Protein AF-A0A2N1QYG1-F1 (afdb_monomer_lite)

pLDDT: mean 91.83, std 11.05, range [44.34, 98.62]

Foldseek 3Di:
DADDDAFAWEWEWEAEQFKIKIFIWTQHPNDIDTPDIDIDGPVVDPDPVVVVVVRCVVQVVVNHNPDHPYYDYDYPDDDDPD

Structure (mmCIF, N/CA/C/O backbone):
data_AF-A0A2N1QYG1-F1
#
_entry.id   AF-A0A2N1QYG1-F1
#
loop_
_atom_site.group_PDB
_atom_site.id
_atom_site.type_symbol
_atom_site.label_atom_id
_atom_site.label_alt_id
_atom_site.label_comp_id
_atom_site.label_asym_id
_atom_site.label_entity_id
_atom_site.label_seq_id
_atom_site.pdbx_PDB_ins_code
_atom_site.Cartn_x
_atom_site.Cartn_y
_atom_site.Cartn_z
_atom_site.occupancy
_atom_site.B_iso_or_equiv
_atom_site.auth_seq_id
_atom_site.auth_comp_id
_atom_site.auth_asym_id
_atom_site.auth_atom_id
_atom_site.pdbx_PDB_model_num
ATOM 1 N N . MET A 1 1 ? -0.291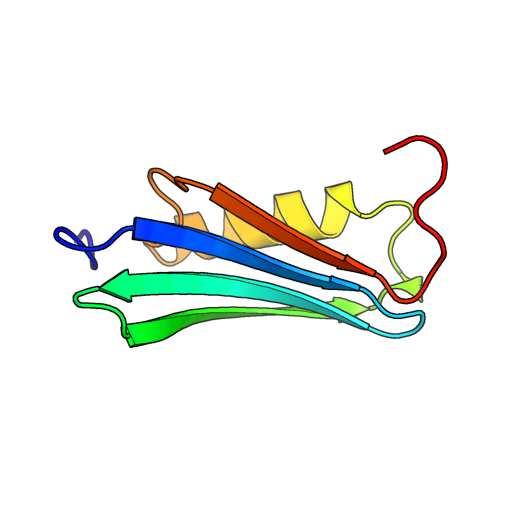 -7.820 22.892 1.00 44.34 1 MET A N 1
ATOM 2 C CA . MET A 1 1 ? -1.196 -6.671 23.115 1.00 44.34 1 MET A CA 1
ATOM 3 C C . MET A 1 1 ? -1.666 -6.208 21.743 1.00 44.34 1 MET A C 1
ATOM 5 O O . MET A 1 1 ? -0.834 -5.746 20.974 1.00 44.34 1 MET A O 1
ATOM 9 N N . ILE A 1 2 ? -2.925 -6.465 21.382 1.00 51.25 2 ILE A N 1
ATOM 10 C CA . ILE A 1 2 ? -3.483 -6.141 20.055 1.00 51.25 2 ILE A CA 1
ATOM 11 C C . ILE A 1 2 ? -3.966 -4.690 20.109 1.00 51.25 2 ILE A C 1
ATOM 13 O O . ILE A 1 2 ? -4.711 -4.345 21.021 1.00 51.25 2 ILE A O 1
ATOM 17 N N . LYS A 1 3 ? -3.484 -3.824 19.209 1.00 56.47 3 LYS A N 1
ATOM 18 C CA . LYS A 1 3 ? -3.699 -2.370 19.334 1.00 56.47 3 LYS A CA 1
ATOM 19 C C . LYS A 1 3 ? -5.007 -1.842 18.723 1.00 56.47 3 LYS A C 1
ATOM 21 O O . LYS A 1 3 ? -5.364 -0.718 19.049 1.00 56.47 3 LYS A O 1
ATOM 26 N N . TYR A 1 4 ? -5.726 -2.611 17.898 1.00 57.50 4 TYR A N 1
ATOM 27 C CA . TYR A 1 4 ? -6.951 -2.147 17.221 1.00 57.50 4 TYR A CA 1
ATOM 28 C C . TYR A 1 4 ? -7.990 -3.272 17.154 1.00 57.50 4 TYR A C 1
ATOM 30 O O . TYR A 1 4 ? -7.643 -4.395 16.798 1.00 57.50 4 TYR A O 1
ATOM 38 N N . SER A 1 5 ? -9.237 -2.986 17.548 1.00 55.53 5 SER A N 1
ATOM 39 C CA . SER A 1 5 ? -10.308 -3.992 17.665 1.00 55.53 5 SER A CA 1
ATOM 40 C C . SER A 1 5 ? -11.699 -3.501 17.216 1.00 55.53 5 SER A C 1
ATOM 42 O O . SER A 1 5 ? -12.685 -4.181 17.489 1.00 55.53 5 SER A O 1
ATOM 44 N N . SER A 1 6 ? -11.821 -2.360 16.529 1.00 70.62 6 SER A N 1
ATOM 45 C CA . SER A 1 6 ? -13.137 -1.798 16.148 1.00 70.62 6 SER A CA 1
ATOM 46 C C . SER A 1 6 ? -13.226 -1.178 14.745 1.00 70.62 6 SER A C 1
ATOM 48 O O . SER A 1 6 ? -14.322 -0.815 14.323 1.00 70.62 6 SER A O 1
ATOM 50 N N . GLY A 1 7 ? -12.123 -1.093 13.992 1.00 81.12 7 GLY A N 1
ATOM 51 C CA . GLY A 1 7 ? -12.085 -0.518 12.641 1.00 81.12 7 GLY A CA 1
ATOM 52 C C . GLY A 1 7 ? -11.627 -1.512 11.572 1.00 81.12 7 GLY A C 1
ATOM 53 O O . GLY A 1 7 ? -11.142 -2.596 11.893 1.00 81.12 7 GLY A O 1
ATOM 54 N N . ARG A 1 8 ? -11.781 -1.135 10.297 1.00 92.75 8 ARG A N 1
ATOM 55 C CA . ARG A 1 8 ? -11.224 -1.890 9.163 1.00 92.75 8 ARG A CA 1
ATOM 56 C C . ARG A 1 8 ? -9.756 -1.544 8.975 1.00 92.75 8 ARG A C 1
ATOM 58 O O . ARG A 1 8 ? -9.407 -0.364 8.932 1.00 92.75 8 ARG A O 1
ATOM 65 N N . LEU A 1 9 ? -8.912 -2.551 8.801 1.00 95.12 9 LEU A N 1
ATOM 66 C CA . LEU A 1 9 ? -7.492 -2.372 8.537 1.00 95.12 9 LEU A CA 1
ATOM 67 C C . LEU A 1 9 ? -7.218 -2.467 7.034 1.00 95.12 9 LEU A C 1
ATOM 69 O O . LEU A 1 9 ? -7.512 -3.469 6.387 1.00 95.12 9 LEU A O 1
ATOM 73 N N . ILE A 1 10 ? -6.630 -1.416 6.474 1.00 97.12 10 ILE A N 1
ATOM 74 C CA . ILE A 1 10 ? -6.391 -1.269 5.037 1.00 97.12 10 ILE A CA 1
ATOM 75 C C . ILE A 1 10 ? -4.887 -1.200 4.790 1.00 97.12 10 ILE A C 1
ATOM 77 O O . ILE A 1 10 ? -4.195 -0.396 5.415 1.00 97.12 10 ILE A O 1
ATOM 81 N N . LEU A 1 11 ? -4.379 -2.003 3.856 1.00 98.06 11 LEU A N 1
ATOM 82 C CA . LEU A 1 11 ? -3.047 -1.811 3.289 1.00 98.06 11 LEU A CA 1
ATOM 83 C C . LEU A 1 11 ? -3.129 -0.751 2.188 1.00 98.06 11 LEU A C 1
ATOM 85 O O . LEU A 1 11 ? -3.785 -0.957 1.172 1.00 98.06 11 LEU A O 1
ATOM 89 N N . ALA A 1 12 ? -2.469 0.382 2.385 1.00 98.38 12 ALA A N 1
ATOM 90 C CA . ALA A 1 12 ? -2.363 1.442 1.395 1.00 98.38 12 ALA A CA 1
ATOM 91 C C . ALA A 1 12 ? -0.939 1.499 0.831 1.00 98.38 12 ALA A C 1
ATOM 93 O O . ALA A 1 12 ? 0.030 1.422 1.588 1.00 98.38 12 ALA A O 1
ATOM 94 N N . GLY A 1 13 ? -0.815 1.666 -0.484 1.00 98.19 13 GLY A N 1
ATOM 95 C CA . GLY A 1 13 ? 0.469 1.821 -1.159 1.00 98.19 13 GLY A CA 1
ATOM 96 C C . GLY A 1 13 ? 0.482 2.987 -2.135 1.00 98.19 13 GLY A C 1
ATOM 97 O O . GLY A 1 13 ? -0.477 3.198 -2.872 1.00 98.19 13 GLY A O 1
ATOM 98 N N . ASP A 1 14 ? 1.585 3.724 -2.141 1.00 98.12 14 ASP A N 1
ATOM 99 C CA . ASP A 1 14 ? 1.911 4.766 -3.113 1.00 98.12 14 ASP A CA 1
ATOM 100 C C . ASP A 1 14 ? 3.259 4.416 -3.751 1.00 98.12 14 ASP A C 1
ATOM 102 O O . ASP A 1 14 ? 4.306 4.448 -3.095 1.00 98.12 14 ASP A O 1
ATOM 106 N N . ILE A 1 15 ? 3.199 3.987 -5.009 1.00 97.19 15 ILE A N 1
ATOM 107 C CA . ILE A 1 15 ? 4.310 3.389 -5.743 1.00 97.19 15 ILE A CA 1
ATOM 108 C C . ILE A 1 15 ? 4.768 4.370 -6.816 1.00 97.19 15 ILE A C 1
ATOM 110 O O . ILE A 1 15 ? 4.097 4.564 -7.831 1.00 97.19 15 ILE A O 1
ATOM 114 N N . GLY A 1 16 ? 5.921 4.995 -6.593 1.00 95.88 16 GLY A N 1
ATOM 115 C CA . GLY A 1 16 ? 6.576 5.883 -7.550 1.00 95.88 16 GLY A CA 1
ATOM 116 C C . GLY A 1 16 ? 7.831 5.259 -8.158 1.00 95.88 16 GLY A C 1
ATOM 117 O O . GLY A 1 16 ? 8.225 4.157 -7.806 1.00 95.88 16 GLY A O 1
ATOM 118 N N . GLY A 1 17 ? 8.518 5.992 -9.039 1.00 94.94 17 GLY A N 1
ATOM 119 C CA . GLY A 1 17 ? 9.793 5.532 -9.617 1.00 94.94 17 GLY A CA 1
ATOM 120 C C . GLY A 1 17 ? 10.986 5.575 -8.651 1.00 94.94 17 GLY A C 1
ATOM 121 O O . GLY A 1 17 ? 12.001 4.928 -8.887 1.00 94.94 17 GLY A O 1
ATOM 122 N N . THR A 1 18 ? 10.884 6.349 -7.567 1.00 95.94 18 THR A N 1
ATOM 123 C CA . THR A 1 18 ? 11.956 6.501 -6.566 1.00 95.94 18 THR A CA 1
ATOM 124 C C . THR A 1 18 ? 11.606 5.814 -5.255 1.00 95.94 18 THR A C 1
ATOM 126 O O . THR A 1 18 ? 12.444 5.129 -4.677 1.00 95.94 18 THR A O 1
ATOM 129 N N . ASN A 1 19 ? 10.373 5.987 -4.780 1.00 97.19 19 ASN A N 1
ATOM 130 C CA . ASN A 1 19 ? 9.946 5.518 -3.470 1.00 97.19 19 ASN A CA 1
ATOM 131 C C . ASN A 1 19 ? 8.690 4.661 -3.587 1.00 97.19 19 ASN A C 1
ATOM 133 O O . ASN A 1 19 ? 7.750 5.021 -4.293 1.00 97.19 19 ASN A O 1
ATOM 137 N N . THR A 1 20 ? 8.675 3.583 -2.812 1.00 97.94 20 THR A N 1
ATOM 138 C CA . THR A 1 20 ? 7.493 2.782 -2.511 1.00 97.94 20 THR A CA 1
ATOM 139 C C . THR A 1 20 ? 7.110 3.078 -1.066 1.00 97.94 20 THR A C 1
ATOM 141 O O . THR A 1 20 ? 7.840 2.729 -0.136 1.00 97.94 20 THR A O 1
ATOM 144 N N . ASN A 1 21 ? 5.998 3.783 -0.868 1.00 98.38 21 ASN A N 1
ATOM 145 C CA . ASN A 1 21 ? 5.456 4.085 0.453 1.00 98.38 21 ASN A CA 1
ATOM 146 C C . ASN A 1 21 ? 4.336 3.087 0.762 1.00 98.38 21 ASN A C 1
ATOM 148 O O . ASN A 1 21 ? 3.388 2.974 -0.010 1.00 98.38 21 ASN A O 1
ATOM 152 N N . LEU A 1 22 ? 4.430 2.385 1.891 1.00 98.62 22 LEU A N 1
ATOM 153 C CA . LEU A 1 22 ? 3.417 1.428 2.340 1.00 98.62 22 LEU A CA 1
ATOM 154 C C . LEU A 1 22 ? 2.922 1.811 3.730 1.00 98.62 22 LEU A C 1
ATOM 156 O O . LEU A 1 22 ? 3.720 2.134 4.615 1.00 98.62 22 LEU A O 1
ATOM 160 N N . ALA A 1 23 ? 1.607 1.767 3.921 1.00 98.44 23 ALA A N 1
ATOM 161 C CA . ALA A 1 23 ? 0.951 2.118 5.168 1.00 98.44 23 ALA A CA 1
ATOM 162 C C . ALA A 1 23 ? -0.138 1.108 5.542 1.00 98.44 23 ALA A C 1
ATOM 164 O O . ALA A 1 23 ? -0.871 0.618 4.689 1.00 98.44 23 ALA A O 1
ATOM 165 N N . LEU A 1 24 ? -0.286 0.851 6.840 1.00 97.75 24 LEU A N 1
ATOM 166 C CA . LEU A 1 24 ? -1.515 0.303 7.392 1.00 97.75 24 LEU A CA 1
ATOM 167 C C . LEU A 1 24 ? -2.366 1.465 7.878 1.00 97.75 24 LEU A C 1
ATOM 169 O O . LEU A 1 24 ? -1.891 2.319 8.632 1.00 97.75 24 LEU A O 1
ATOM 173 N N . VAL A 1 25 ? -3.620 1.479 7.449 1.00 96.75 25 VAL A N 1
ATOM 174 C CA . VAL A 1 25 ? -4.590 2.526 7.750 1.00 96.75 25 VAL A CA 1
ATOM 175 C C . VAL A 1 25 ? -5.766 1.898 8.481 1.00 96.75 25 VAL A C 1
ATOM 177 O O . VAL A 1 25 ? -6.377 0.962 7.977 1.00 96.75 25 VAL A O 1
ATOM 180 N N . ASN A 1 26 ? -6.086 2.410 9.666 1.00 94.75 26 ASN A N 1
ATOM 181 C CA . ASN A 1 26 ? -7.319 2.072 10.362 1.00 94.75 26 ASN A CA 1
ATOM 182 C C . ASN A 1 26 ? -8.439 2.993 9.870 1.00 94.75 26 ASN A C 1
ATOM 184 O O . ASN A 1 26 ? -8.285 4.221 9.898 1.00 94.75 26 ASN A O 1
ATOM 188 N N . GLN A 1 27 ? -9.550 2.400 9.441 1.00 94.12 27 GLN A N 1
ATOM 189 C CA . GLN A 1 27 ? -10.791 3.091 9.125 1.00 94.12 27 GLN A CA 1
ATOM 190 C C . GLN A 1 27 ? -11.826 2.816 10.219 1.00 94.12 27 GLN A C 1
ATOM 192 O O . GLN A 1 27 ? -12.319 1.697 10.356 1.00 94.12 27 GLN A O 1
ATOM 197 N N . GLU A 1 28 ? -12.205 3.855 10.953 1.00 93.00 28 GLU A N 1
ATOM 198 C CA . GLU A 1 28 ? -13.162 3.772 12.056 1.00 93.00 28 GLU A CA 1
ATOM 199 C C . GLU A 1 28 ? -14.072 5.001 12.029 1.00 93.00 28 GLU A C 1
ATOM 201 O O . GLU A 1 28 ? -13.595 6.123 11.865 1.00 93.00 28 GLU A O 1
ATOM 206 N N . GLU A 1 29 ? -15.389 4.789 12.106 1.00 90.31 29 GLU A N 1
ATOM 207 C CA . GLU A 1 29 ? -16.398 5.865 12.073 1.00 90.31 29 GLU A CA 1
ATOM 208 C C . GLU A 1 29 ? -16.213 6.858 10.901 1.00 90.31 29 GLU A C 1
ATOM 210 O O . GLU A 1 29 ? -16.390 8.069 11.031 1.00 90.31 29 GLU A O 1
ATOM 215 N N . GLY A 1 30 ? -15.806 6.347 9.731 1.00 88.50 30 GLY A N 1
ATOM 216 C CA . GLY A 1 30 ? -15.557 7.152 8.528 1.00 88.50 30 GLY A CA 1
ATOM 217 C C . GLY A 1 30 ? -14.250 7.956 8.542 1.00 88.50 30 GLY A C 1
ATOM 218 O O . GLY A 1 30 ? -13.963 8.661 7.575 1.00 88.50 30 GLY A O 1
ATOM 219 N N . ARG A 1 31 ? -13.437 7.845 9.597 1.00 93.62 31 ARG A N 1
ATOM 220 C CA . ARG A 1 31 ? -12.119 8.482 9.708 1.00 93.62 31 ARG A CA 1
ATOM 221 C C . ARG A 1 31 ? -11.017 7.499 9.347 1.00 93.62 31 ARG A C 1
ATOM 223 O O . ARG A 1 31 ? -11.091 6.325 9.692 1.00 93.62 31 ARG A O 1
ATOM 230 N N . PHE A 1 32 ? -9.974 8.005 8.700 1.00 95.12 32 PHE A N 1
ATOM 231 C CA . PHE A 1 32 ? -8.783 7.241 8.340 1.00 95.12 32 PHE A CA 1
ATOM 232 C C . PHE A 1 32 ? -7.594 7.709 9.176 1.00 95.12 32 PHE A C 1
ATOM 234 O O . PHE A 1 32 ? -7.341 8.909 9.284 1.00 95.12 32 PHE A O 1
ATOM 241 N N . SER A 1 33 ? -6.849 6.768 9.752 1.00 95.62 33 SER A N 1
ATOM 242 C CA . SER A 1 33 ? -5.619 7.049 10.498 1.00 95.62 33 SER A CA 1
ATOM 243 C C . SER A 1 33 ? -4.523 6.056 10.134 1.00 95.62 33 SER A C 1
ATOM 245 O O . SER A 1 33 ? -4.760 4.853 10.075 1.00 95.62 33 SER A O 1
ATOM 247 N N . ILE A 1 34 ? -3.313 6.552 9.877 1.00 96.56 34 ILE A N 1
ATOM 248 C CA . ILE A 1 34 ? -2.152 5.697 9.616 1.00 96.56 34 ILE A CA 1
ATOM 249 C C . ILE A 1 34 ? -1.670 5.122 10.948 1.00 96.56 34 ILE A C 1
ATOM 251 O O . ILE A 1 34 ? -1.357 5.873 11.871 1.00 96.56 34 ILE A O 1
ATOM 255 N N . VAL A 1 35 ? -1.584 3.796 11.037 1.00 95.88 35 VAL A N 1
ATOM 256 C CA . VAL A 1 35 ? -1.149 3.079 12.247 1.00 95.88 35 VAL A CA 1
ATOM 257 C C . VAL A 1 35 ? 0.248 2.474 12.107 1.00 95.88 35 VAL A C 1
ATOM 259 O O . VAL A 1 35 ? 0.927 2.249 13.105 1.00 95.88 35 VAL A O 1
ATOM 262 N N . PHE A 1 36 ? 0.712 2.258 10.874 1.00 97.56 36 PHE A N 1
ATOM 263 C CA . PHE A 1 36 ? 2.069 1.810 10.573 1.00 97.56 36 PHE A CA 1
ATOM 264 C C . PHE A 1 36 ? 2.484 2.328 9.191 1.00 97.56 36 PHE A C 1
ATOM 266 O O . PHE A 1 36 ? 1.667 2.313 8.277 1.00 97.56 36 PHE A O 1
ATOM 273 N N . LEU A 1 37 ? 3.724 2.797 9.034 1.00 98.12 37 LEU A N 1
ATOM 274 C CA . LEU A 1 37 ? 4.231 3.391 7.791 1.00 98.12 37 LEU A CA 1
ATOM 275 C C . LEU A 1 37 ? 5.695 3.010 7.578 1.00 98.12 37 LEU A C 1
ATOM 277 O O . LEU A 1 37 ? 6.503 3.086 8.513 1.00 98.12 37 LEU A O 1
ATOM 281 N N . ARG A 1 38 ? 6.046 2.667 6.339 1.00 98.44 38 ARG A N 1
ATOM 282 C CA . ARG A 1 38 ? 7.428 2.515 5.879 1.00 98.44 38 ARG A CA 1
ATOM 283 C C . ARG A 1 38 ? 7.599 3.065 4.476 1.00 98.44 38 ARG A C 1
ATOM 285 O O . ARG A 1 38 ? 6.644 3.207 3.713 1.00 98.44 38 ARG A O 1
ATOM 292 N N . ARG A 1 39 ? 8.855 3.353 4.160 1.00 98.12 39 A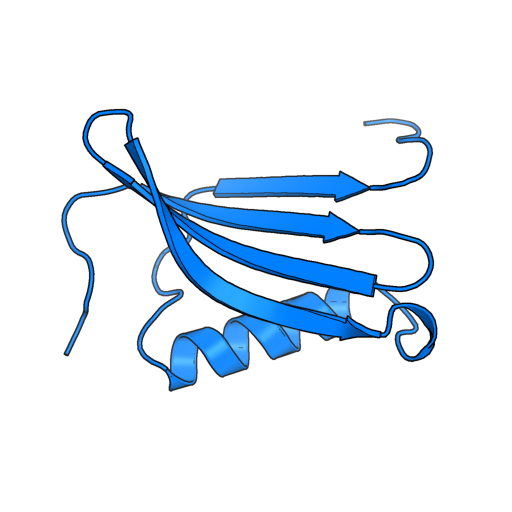RG A N 1
ATOM 293 C CA . ARG A 1 39 ? 9.317 3.736 2.836 1.00 98.12 39 ARG A CA 1
ATOM 294 C C . ARG A 1 39 ? 10.440 2.798 2.429 1.00 98.12 39 ARG A C 1
ATOM 296 O O . ARG A 1 39 ? 11.355 2.577 3.217 1.00 98.12 39 ARG A O 1
ATOM 303 N N . TYR A 1 40 ? 10.367 2.334 1.192 1.00 97.25 40 TYR A N 1
ATOM 304 C CA . TYR A 1 40 ? 11.375 1.517 0.533 1.00 97.25 40 TYR A CA 1
ATOM 305 C C . TYR A 1 40 ? 11.861 2.246 -0.725 1.00 97.25 40 TYR A C 1
ATOM 307 O O . TYR A 1 40 ? 11.086 2.958 -1.375 1.00 97.25 40 TYR A O 1
ATOM 315 N N . SER A 1 41 ? 13.141 2.088 -1.061 1.00 96.56 41 SER A N 1
ATOM 316 C CA . SER A 1 41 ? 13.682 2.538 -2.347 1.00 96.56 41 SER A CA 1
ATOM 317 C C . SER A 1 41 ? 13.098 1.656 -3.444 1.00 96.56 41 SER A C 1
ATOM 319 O O . SER A 1 41 ? 13.232 0.442 -3.389 1.00 96.56 41 SER A O 1
ATOM 321 N N . THR A 1 42 ? 12.434 2.241 -4.442 1.00 94.62 42 THR A N 1
ATOM 322 C CA . THR A 1 42 ? 11.887 1.439 -5.558 1.00 94.62 42 THR A CA 1
ATOM 323 C C . THR A 1 42 ? 12.992 0.892 -6.451 1.00 94.62 42 THR A C 1
ATOM 325 O O . THR A 1 42 ? 12.837 -0.159 -7.055 1.00 94.62 42 THR A O 1
ATOM 328 N N . GLN A 1 43 ? 14.122 1.592 -6.516 1.00 94.06 43 GLN A N 1
ATOM 329 C CA . GLN A 1 43 ? 15.247 1.214 -7.368 1.00 94.06 43 GLN A CA 1
ATOM 330 C C . GLN A 1 43 ? 16.011 -0.003 -6.837 1.00 94.06 43 GLN A C 1
ATOM 332 O O . GLN A 1 43 ? 16.662 -0.690 -7.620 1.00 94.06 43 GLN A O 1
ATOM 337 N N . ASP A 1 44 ? 15.901 -0.285 -5.537 1.00 94.38 44 ASP A N 1
ATOM 338 C CA . ASP A 1 44 ? 16.567 -1.426 -4.900 1.00 94.38 44 ASP A CA 1
ATOM 339 C C . ASP A 1 44 ? 15.744 -2.721 -5.019 1.00 94.38 44 ASP A C 1
ATOM 341 O O . ASP A 1 44 ? 16.187 -3.788 -4.597 1.00 94.38 44 ASP A O 1
ATOM 345 N N . GLU A 1 45 ? 14.545 -2.641 -5.598 1.00 90.56 45 GLU A N 1
ATOM 346 C CA . GLU A 1 45 ? 13.542 -3.697 -5.550 1.00 90.56 45 GLU A CA 1
ATOM 347 C C . GLU A 1 45 ? 13.239 -4.221 -6.953 1.00 90.56 45 GLU A C 1
ATOM 349 O O . GLU A 1 45 ? 12.871 -3.484 -7.865 1.00 90.56 45 GLU A O 1
ATOM 354 N N . ILE A 1 46 ? 13.362 -5.537 -7.127 1.00 91.31 46 ILE A N 1
ATOM 355 C CA . ILE A 1 46 ? 13.099 -6.207 -8.413 1.00 91.31 46 ILE A CA 1
ATOM 356 C C . ILE A 1 46 ? 11.588 -6.270 -8.696 1.00 91.31 46 ILE A C 1
ATOM 358 O O . ILE A 1 46 ? 11.159 -6.369 -9.845 1.00 91.31 46 ILE A O 1
ATOM 362 N N . SER A 1 47 ? 10.761 -6.230 -7.647 1.00 93.44 47 SER A N 1
ATOM 363 C CA . SER A 1 47 ? 9.303 -6.263 -7.748 1.00 93.44 47 SER A CA 1
ATOM 364 C C . SER A 1 47 ? 8.643 -5.602 -6.540 1.00 93.44 47 SER A C 1
ATOM 366 O O . SER A 1 47 ? 9.249 -5.497 -5.476 1.00 93.44 47 SER A O 1
ATOM 368 N N . LEU A 1 48 ? 7.358 -5.256 -6.666 1.00 93.62 48 LEU A N 1
ATOM 369 C CA . LEU A 1 48 ? 6.558 -4.729 -5.555 1.00 93.62 48 LEU A CA 1
ATOM 370 C C . LEU A 1 48 ? 6.333 -5.751 -4.419 1.00 93.62 48 LEU A C 1
ATOM 372 O O . LEU A 1 48 ? 6.024 -5.359 -3.294 1.00 93.62 48 LEU A O 1
ATOM 376 N N . LEU A 1 49 ? 6.498 -7.053 -4.680 1.00 95.94 49 LEU A N 1
ATOM 377 C CA . LEU A 1 49 ? 6.286 -8.088 -3.664 1.00 95.94 49 LEU A CA 1
ATOM 378 C C . LEU A 1 49 ? 7.298 -7.981 -2.517 1.00 95.94 49 LEU A C 1
ATOM 380 O O . LEU A 1 49 ? 6.900 -8.091 -1.361 1.00 95.94 49 LEU A O 1
ATOM 384 N N . GLY A 1 50 ? 8.568 -7.688 -2.816 1.00 96.44 50 GLY A N 1
ATOM 385 C CA . GLY A 1 50 ? 9.635 -7.580 -1.810 1.00 96.44 50 GLY A CA 1
ATOM 386 C C . GLY A 1 50 ? 9.340 -6.539 -0.719 1.00 96.44 50 GLY A C 1
ATOM 387 O O . GLY A 1 50 ? 9.332 -6.884 0.472 1.00 96.44 50 GLY A O 1
ATOM 388 N N . PRO A 1 51 ? 9.004 -5.289 -1.093 1.00 96.81 51 PRO A N 1
ATOM 389 C CA . PRO A 1 51 ? 8.569 -4.263 -0.153 1.00 96.81 51 PRO A CA 1
ATOM 390 C C . PRO A 1 51 ? 7.317 -4.646 0.630 1.00 96.81 51 PRO A C 1
ATOM 392 O O . PRO A 1 51 ? 7.271 -4.406 1.833 1.00 96.81 51 PRO A O 1
ATOM 395 N N . ILE A 1 52 ? 6.311 -5.259 -0.011 1.00 97.25 52 ILE A N 1
ATOM 396 C CA . ILE A 1 52 ? 5.073 -5.671 0.671 1.00 97.25 52 ILE A CA 1
ATOM 397 C C . ILE A 1 52 ? 5.364 -6.744 1.725 1.00 97.25 52 ILE A C 1
ATOM 399 O O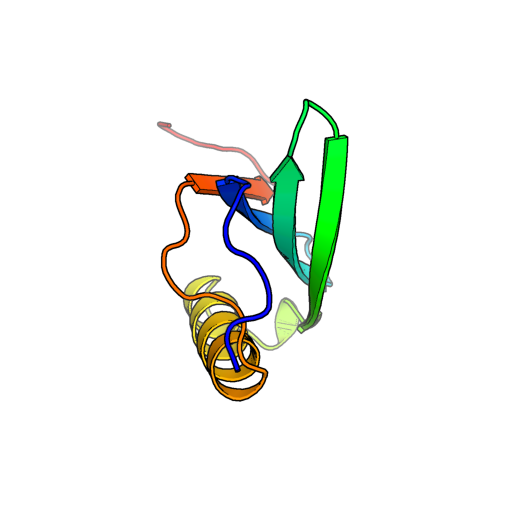 . ILE A 1 52 ? 4.918 -6.619 2.864 1.00 97.25 52 ILE A O 1
ATOM 403 N N . GLU A 1 53 ? 6.135 -7.776 1.393 1.00 96.88 53 GLU A N 1
ATOM 404 C CA . GLU A 1 53 ? 6.489 -8.842 2.334 1.00 96.88 53 GLU A CA 1
ATOM 405 C C . GLU A 1 53 ? 7.303 -8.311 3.515 1.00 96.88 53 GLU A C 1
ATOM 407 O O . GLU A 1 53 ? 7.024 -8.639 4.674 1.00 96.88 53 GLU A O 1
ATOM 412 N N . SER A 1 54 ? 8.292 -7.456 3.238 1.00 97.19 54 SER A N 1
ATOM 413 C CA . SER A 1 54 ? 9.093 -6.817 4.284 1.00 97.19 54 SER A CA 1
ATOM 414 C C . SER A 1 54 ? 8.240 -5.923 5.175 1.00 97.19 54 SER A C 1
ATOM 416 O O . SER A 1 54 ? 8.313 -6.036 6.399 1.00 97.19 54 SER A O 1
ATOM 418 N N . PHE A 1 55 ? 7.351 -5.132 4.580 1.00 98.06 55 PHE A N 1
ATOM 419 C CA . PHE A 1 55 ? 6.413 -4.285 5.300 1.00 98.06 55 PHE A CA 1
ATOM 420 C C . PHE A 1 55 ? 5.489 -5.076 6.220 1.00 98.06 55 PHE A C 1
ATOM 422 O O . PHE A 1 55 ? 5.349 -4.730 7.392 1.00 98.06 55 PHE A O 1
ATOM 429 N N . LEU A 1 56 ? 4.879 -6.153 5.720 1.00 97.25 56 LEU A N 1
ATOM 430 C CA . LEU A 1 56 ? 3.977 -6.991 6.506 1.00 97.25 56 LEU A CA 1
ATOM 431 C C . LEU A 1 56 ? 4.716 -7.690 7.649 1.00 97.25 56 LEU A C 1
ATOM 433 O O . LEU A 1 56 ? 4.209 -7.723 8.769 1.00 97.25 56 LEU A O 1
ATOM 437 N N . ARG A 1 57 ? 5.935 -8.186 7.406 1.00 97.44 57 ARG A N 1
ATOM 438 C CA . ARG A 1 57 ? 6.786 -8.775 8.449 1.00 97.44 57 ARG A CA 1
ATOM 439 C C . ARG A 1 57 ? 7.122 -7.757 9.539 1.00 97.44 57 ARG A C 1
ATOM 441 O O . ARG A 1 57 ? 6.995 -8.066 10.722 1.00 97.44 57 ARG A O 1
ATOM 448 N N . GLU A 1 58 ? 7.528 -6.548 9.157 1.00 97.56 58 GLU A N 1
ATOM 449 C CA . GLU A 1 58 ? 7.826 -5.467 10.102 1.00 97.56 58 GLU A CA 1
ATOM 450 C C . GLU A 1 58 ? 6.579 -5.014 10.877 1.00 97.56 58 GLU A C 1
ATOM 452 O O . GLU A 1 58 ? 6.652 -4.794 12.087 1.00 97.56 58 GLU A O 1
ATOM 457 N N . ALA A 1 59 ? 5.431 -4.912 10.204 1.00 96.56 59 ALA A N 1
ATOM 458 C CA . ALA A 1 59 ? 4.161 -4.540 10.817 1.00 96.56 59 ALA A CA 1
ATOM 459 C C . ALA A 1 59 ? 3.710 -5.585 11.845 1.00 96.56 59 ALA A C 1
ATOM 461 O O . ALA A 1 59 ? 3.368 -5.221 12.972 1.00 96.56 59 ALA A O 1
ATOM 462 N N . LEU A 1 60 ? 3.773 -6.872 11.486 1.00 95.31 60 LEU A N 1
ATOM 463 C CA . LEU A 1 60 ? 3.462 -7.991 12.379 1.00 95.31 60 LEU A CA 1
ATOM 464 C C . LEU A 1 60 ? 4.381 -8.001 13.602 1.00 95.31 60 LEU A C 1
ATOM 466 O O . LEU A 1 60 ? 3.892 -8.101 14.728 1.00 95.31 60 LEU A O 1
ATOM 470 N N . ALA A 1 61 ? 5.690 -7.815 13.410 1.00 95.75 61 ALA A N 1
ATOM 471 C CA . ALA A 1 61 ? 6.650 -7.712 14.510 1.00 95.75 61 ALA A CA 1
ATOM 472 C C . ALA A 1 61 ? 6.364 -6.514 15.437 1.00 95.75 61 ALA A C 1
ATOM 474 O O . ALA A 1 61 ? 6.585 -6.592 16.645 1.00 95.75 61 ALA A O 1
ATOM 475 N N . ALA A 1 62 ? 5.824 -5.421 14.892 1.00 93.56 62 ALA A N 1
ATOM 476 C CA . ALA A 1 62 ? 5.399 -4.245 15.647 1.00 93.56 62 ALA A CA 1
ATOM 477 C C . ALA A 1 62 ? 3.989 -4.372 16.273 1.00 93.56 62 ALA A C 1
ATOM 479 O O . ALA A 1 62 ? 3.531 -3.444 16.946 1.00 93.56 62 ALA A O 1
ATOM 480 N N . GLY A 1 63 ? 3.307 -5.510 16.093 1.00 91.88 63 GLY A N 1
ATOM 481 C CA . GLY A 1 63 ? 1.981 -5.784 16.654 1.00 91.88 63 GLY A CA 1
ATOM 482 C C . GLY A 1 63 ? 0.802 -5.245 15.833 1.00 91.88 63 GLY A C 1
ATOM 483 O O . GLY A 1 63 ? -0.303 -5.134 16.368 1.00 91.88 63 GLY A O 1
ATOM 484 N N . PHE A 1 64 ? 1.024 -4.912 14.561 1.00 90.62 64 PHE A N 1
ATOM 485 C CA . PHE A 1 64 ? 0.009 -4.501 13.584 1.00 90.62 64 PHE A CA 1
ATOM 486 C C . PHE A 1 64 ? -0.184 -5.585 12.508 1.00 90.62 64 PHE A C 1
ATOM 488 O O . PHE A 1 64 ? 0.461 -6.626 12.545 1.00 90.62 64 PHE A O 1
ATOM 495 N N . GLY A 1 65 ? -1.069 -5.356 11.534 1.00 81.88 65 GLY A N 1
ATOM 496 C CA . GLY A 1 65 ? -1.137 -6.177 10.314 1.00 81.88 65 GLY A CA 1
ATOM 497 C C . GLY A 1 65 ? -1.813 -7.542 10.461 1.00 81.88 65 GLY A C 1
ATOM 498 O O . GLY A 1 65 ? -1.837 -8.306 9.501 1.00 81.88 65 GLY A O 1
ATOM 499 N N . GLN A 1 66 ? -2.392 -7.853 11.625 1.00 83.31 66 GLN A N 1
ATOM 500 C CA . GLN A 1 66 ? -3.322 -8.977 11.747 1.00 83.31 66 GLN A CA 1
ATOM 501 C C . GLN A 1 66 ? -4.658 -8.592 1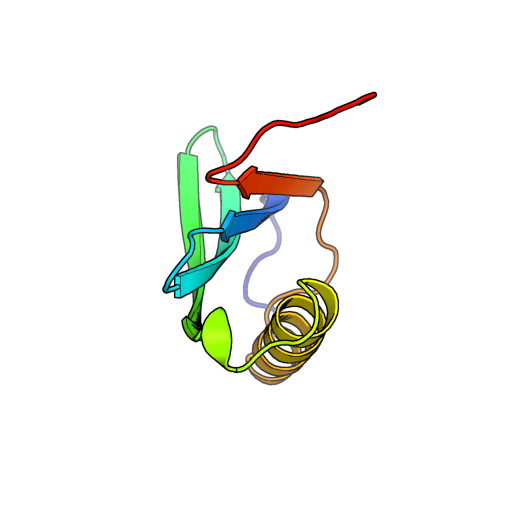1.097 1.00 83.31 66 GLN A C 1
ATOM 503 O O . GLN A 1 66 ? -5.197 -7.539 11.424 1.00 83.31 66 GLN A O 1
ATOM 508 N N . ASN A 1 67 ? -5.177 -9.447 10.207 1.00 88.06 67 ASN A N 1
ATOM 509 C CA . ASN A 1 67 ? -6.458 -9.278 9.503 1.00 88.06 67 ASN A CA 1
ATOM 510 C C . ASN A 1 67 ? -6.570 -7.964 8.707 1.00 88.06 67 ASN A C 1
ATOM 512 O O . ASN A 1 67 ? -7.347 -7.079 9.046 1.00 88.06 67 ASN A O 1
ATOM 516 N N . ILE A 1 68 ? -5.785 -7.834 7.635 1.00 94.50 68 ILE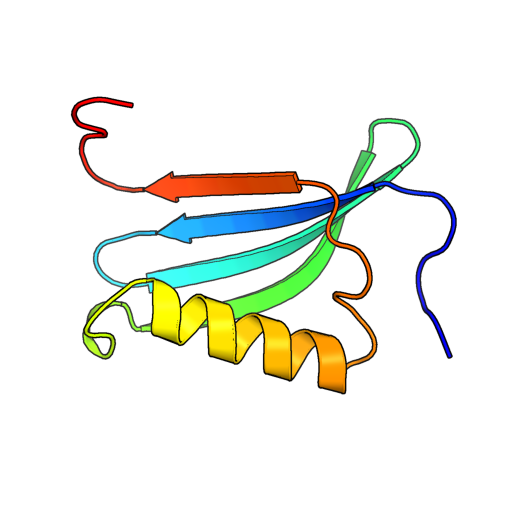 A N 1
ATOM 517 C CA . ILE A 1 68 ? -5.961 -6.749 6.660 1.00 94.50 68 ILE A CA 1
ATOM 518 C C . ILE A 1 68 ? -7.219 -7.043 5.832 1.00 94.50 68 ILE A C 1
ATOM 520 O O . ILE A 1 68 ? -7.278 -8.058 5.142 1.00 94.50 68 ILE A O 1
ATOM 524 N N . ASP A 1 69 ? -8.209 -6.154 5.888 1.00 95.94 69 ASP A N 1
ATOM 525 C CA . ASP A 1 69 ? -9.514 -6.326 5.238 1.00 95.94 69 ASP A CA 1
ATOM 526 C C . ASP A 1 69 ? -9.486 -5.983 3.747 1.00 95.94 69 ASP A C 1
ATOM 528 O O . ASP A 1 69 ? -10.271 -6.499 2.954 1.00 95.94 69 ASP A O 1
ATOM 532 N N . SER A 1 70 ? -8.624 -5.042 3.363 1.00 96.25 70 SER A N 1
ATOM 533 C CA . SER A 1 70 ? -8.551 -4.546 1.990 1.00 96.25 70 SER A CA 1
ATOM 534 C C . SER A 1 70 ? -7.185 -3.956 1.670 1.00 96.25 70 SER A C 1
ATOM 536 O O . SER A 1 70 ? -6.403 -3.613 2.559 1.00 96.25 70 SER A O 1
ATOM 538 N N . CYS A 1 71 ? -6.903 -3.841 0.376 1.00 97.00 71 CYS A N 1
ATOM 539 C CA . CYS A 1 71 ? -5.681 -3.254 -0.145 1.00 97.00 71 CYS A CA 1
ATOM 540 C C . CYS A 1 71 ? 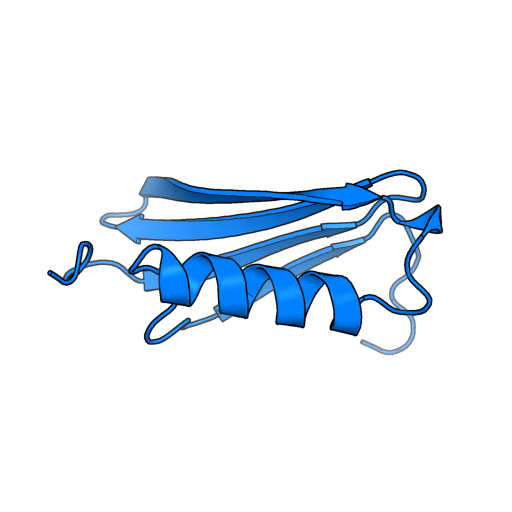-6.027 -2.218 -1.219 1.00 97.00 71 CYS A C 1
ATOM 542 O O . CYS A 1 71 ? -6.910 -2.453 -2.043 1.00 97.00 71 CYS A O 1
ATOM 544 N N . CYS A 1 72 ? -5.330 -1.085 -1.210 1.00 97.00 72 CYS A N 1
ATOM 545 C CA . CYS A 1 72 ? -5.425 -0.051 -2.232 1.00 97.00 72 CYS A CA 1
ATOM 546 C C . CYS A 1 72 ? -4.020 0.425 -2.595 1.00 97.00 72 CYS A C 1
ATOM 548 O O . CYS A 1 72 ? -3.298 0.948 -1.746 1.00 97.00 72 CYS A O 1
ATOM 550 N N . ILE A 1 73 ? -3.637 0.249 -3.858 1.00 96.75 73 ILE A N 1
ATOM 551 C CA . ILE A 1 73 ? -2.327 0.645 -4.370 1.00 96.75 73 ILE A CA 1
ATOM 552 C C . ILE A 1 73 ? -2.524 1.697 -5.458 1.00 96.75 73 ILE A C 1
ATOM 554 O O . ILE A 1 73 ? -3.198 1.453 -6.456 1.00 96.75 73 ILE A O 1
ATOM 558 N N . SER A 1 74 ? -1.906 2.856 -5.265 1.00 96.12 74 SER A N 1
ATOM 559 C CA . SER A 1 74 ? -1.702 3.871 -6.292 1.00 96.12 74 SER A CA 1
ATOM 560 C C . SER A 1 74 ? -0.321 3.673 -6.904 1.00 96.12 74 SER A C 1
ATOM 562 O O . SER A 1 74 ? 0.660 3.555 -6.172 1.00 96.12 74 SER A O 1
ATOM 564 N N . ALA A 1 75 ? -0.228 3.650 -8.232 1.00 94.44 75 ALA A N 1
ATOM 565 C CA . ALA A 1 75 ? 1.037 3.504 -8.943 1.00 94.44 75 ALA A CA 1
ATOM 566 C C . ALA A 1 75 ? 1.228 4.633 -9.961 1.00 94.44 75 ALA A C 1
ATOM 568 O O . ALA A 1 75 ? 0.310 4.976 -10.705 1.00 94.44 75 ALA A O 1
ATOM 569 N N . ALA A 1 76 ? 2.440 5.183 -10.026 1.00 93.12 76 ALA A N 1
ATOM 570 C CA . ALA A 1 76 ? 2.857 6.170 -11.019 1.00 93.12 76 ALA A CA 1
ATOM 571 C C . ALA A 1 76 ? 3.155 5.494 -12.372 1.00 93.12 76 ALA A C 1
ATOM 573 O O . ALA A 1 76 ? 4.277 5.521 -12.875 1.00 93.12 76 ALA A O 1
ATOM 574 N N . GLY A 1 77 ? 2.141 4.850 -12.944 1.00 91.25 77 GLY A N 1
ATOM 575 C CA . GLY A 1 77 ? 2.212 4.134 -14.210 1.00 91.25 77 GLY A CA 1
ATOM 576 C C . GLY A 1 77 ? 0.825 3.683 -14.675 1.00 91.25 77 GLY A C 1
ATOM 577 O O . GLY A 1 77 ? -0.141 3.766 -13.914 1.00 91.25 77 GLY A O 1
ATOM 578 N N . PRO A 1 78 ? 0.690 3.232 -15.930 1.00 94.06 78 PRO A N 1
ATOM 579 C CA . PRO A 1 78 ? -0.588 2.763 -16.442 1.00 94.06 78 PRO A CA 1
ATOM 580 C C . PRO A 1 78 ? -0.989 1.430 -15.798 1.00 94.06 78 PRO A C 1
ATOM 582 O O . PRO A 1 78 ? -0.174 0.516 -15.675 1.00 94.06 78 PRO A O 1
ATOM 585 N N . VAL A 1 79 ? -2.275 1.294 -15.470 1.00 93.31 79 VAL A N 1
ATOM 586 C CA . VAL A 1 79 ? -2.899 -0.009 -15.209 1.00 93.31 79 VAL A CA 1
ATOM 587 C C . VAL A 1 79 ? -3.410 -0.542 -16.544 1.00 93.31 79 VAL A C 1
ATOM 589 O O . VAL A 1 79 ? -4.263 0.078 -17.177 1.00 93.31 79 VAL A O 1
ATOM 592 N N . ILE A 1 80 ? -2.860 -1.665 -16.997 1.00 95.31 80 ILE A N 1
ATOM 593 C CA . ILE A 1 80 ? -3.216 -2.292 -18.274 1.00 95.31 80 ILE A CA 1
ATOM 594 C C . ILE A 1 80 ? -3.958 -3.592 -17.958 1.00 95.31 80 ILE A C 1
ATOM 596 O O . ILE A 1 80 ? -3.406 -4.443 -17.268 1.00 95.31 80 ILE A O 1
ATOM 600 N N . ASN A 1 81 ? -5.176 -3.748 -18.488 1.00 92.00 81 ASN A N 1
ATOM 601 C CA . ASN A 1 81 ? -6.044 -4.920 -18.276 1.00 92.00 81 ASN A CA 1
ATOM 602 C C . ASN A 1 81 ? -6.389 -5.185 -16.795 1.00 92.00 81 ASN A C 1
ATOM 604 O O . ASN A 1 81 ? -6.150 -6.283 -16.295 1.00 92.00 81 ASN A O 1
ATOM 608 N N . GLY A 1 82 ? -6.908 -4.164 -16.105 1.00 75.88 82 GLY A N 1
ATOM 609 C CA . GLY A 1 82 ? -7.395 -4.270 -14.722 1.00 75.88 82 GLY A CA 1
ATOM 610 C C . GLY A 1 82 ? -8.679 -5.077 -14.577 1.00 75.88 82 GLY A C 1
ATOM 611 O O . GLY A 1 82 ? -9.500 -5.049 -15.522 1.00 75.88 82 GLY A O 1
#

Secondary structure (DSSP, 8-state):
----SSSEEEEEEEE-SSEEEEEEEEEETTEEEEEEEEEEESTT-SSTHHHHHHHHHHHHHTT--SS--EEEEEESS-----

Sequence (82 aa):
MIKYSSGRLILAGDIGGTNTNLALVNQEEGRFSIVFLRRYSTQDEISLLGPIESFLREALAAGFGQNIDSCCISAAGPVING

Radius of gyration: 13.28 Å; chains: 1; bounding box: 33×18×41 Å